Protein AF-A0A7Y5KYP9-F1 (afdb_monomer_lite)

Secondary structure (DSSP, 8-state):
-------S----PPP----SHHHHHHHHHHHHHHHHHHHHH---HHHHHHHHHHHHHHHHHHHHHTSTT---HHHHHH--HHHHHHHHHTT---HHHHHHHHHHHHHHHHHHT----

pLDDT: mean 82.54, std 14.59, range [44.78, 96.62]

Foldseek 3Di:
DDDPPPPPPPPPPQQDAQPDLVSLLVLLVVLLVLLVVVLVVDVPPVSVVLSVVLNVLSVLQNVQCPDPQHHDLVSLVVRDNLVSLVVPLVVPPDPSSVVSNSSSVNNNVCSNPPDGD

Sequence (117 aa):
MSDDQIDPRVFEEPPPVLPNRRAFFQRLSETIDTVERFKKMDPAPAAAEFWDQFLVQLTTMKKWASAEEGPSEHQKELVNVGWLALREFEEDPSPRMQKLKDDIVAVDEYFRVWPEG

Structure (mmCIF, N/CA/C/O backbone):
data_AF-A0A7Y5KYP9-F1
#
_entry.id   AF-A0A7Y5KYP9-F1
#
loop_
_atom_site.group_PDB
_atom_site.id
_atom_site.type_symbol
_atom_site.label_atom_id
_atom_site.label_alt_id
_atom_site.label_comp_id
_atom_site.label_asym_id
_atom_site.label_entity_id
_atom_site.label_seq_id
_atom_site.pdbx_PDB_ins_code
_atom_site.Cartn_x
_atom_site.Cartn_y
_atom_site.Cartn_z
_atom_site.occupancy
_atom_site.B_iso_or_equiv
_atom_site.auth_seq_id
_atom_site.auth_comp_id
_atom_site.auth_asym_id
_atom_site.auth_atom_id
_atom_site.pdbx_PDB_model_num
ATOM 1 N N . MET A 1 1 ? -11.878 -34.235 -33.025 1.00 46.50 1 MET A N 1
ATOM 2 C CA . MET A 1 1 ? -11.516 -32.833 -32.758 1.00 46.50 1 MET A CA 1
ATOM 3 C C . MET A 1 1 ? -12.037 -32.576 -31.366 1.00 46.50 1 MET A C 1
ATOM 5 O O . MET A 1 1 ? -13.246 -32.619 -31.200 1.00 46.50 1 MET A O 1
ATOM 9 N N . SER A 1 2 ? -11.151 -32.570 -30.373 1.00 49.81 2 SER A N 1
ATOM 10 C CA . SER A 1 2 ? -11.553 -32.440 -28.972 1.00 49.81 2 SER A CA 1
ATOM 11 C C . SER A 1 2 ? -11.758 -30.968 -28.647 1.00 49.81 2 SER A C 1
ATOM 13 O O . SER A 1 2 ? -10.930 -30.141 -29.020 1.00 49.81 2 SER A O 1
ATOM 15 N N . ASP A 1 3 ? -12.886 -30.696 -28.003 1.00 50.19 3 ASP A N 1
ATOM 16 C CA . ASP A 1 3 ? -13.283 -29.425 -27.418 1.00 50.19 3 ASP A CA 1
ATOM 17 C C . ASP A 1 3 ? -12.259 -28.947 -26.377 1.00 50.19 3 ASP A C 1
ATOM 19 O O . ASP A 1 3 ? -12.189 -29.503 -25.282 1.00 50.19 3 ASP A O 1
ATOM 23 N N . ASP A 1 4 ? -11.518 -27.881 -26.681 1.00 50.12 4 ASP A N 1
ATOM 24 C CA . ASP A 1 4 ? -10.912 -27.038 -25.645 1.00 50.12 4 ASP A CA 1
ATOM 25 C C . ASP A 1 4 ? -11.965 -26.015 -25.205 1.00 50.12 4 ASP A C 1
ATOM 27 O O . ASP A 1 4 ? -11.996 -24.859 -25.635 1.00 50.12 4 ASP A O 1
ATOM 31 N N . GLN A 1 5 ? -12.890 -26.475 -24.360 1.00 53.34 5 GLN A N 1
ATOM 32 C CA . GLN A 1 5 ? -13.704 -25.590 -23.538 1.00 53.34 5 GLN A CA 1
ATOM 33 C C . GLN A 1 5 ? -12.769 -24.911 -22.535 1.00 53.34 5 GLN A C 1
ATOM 35 O O . GLN A 1 5 ? -12.430 -25.482 -21.501 1.00 53.34 5 GLN A O 1
ATOM 40 N N . ILE A 1 6 ? -12.338 -23.690 -22.850 1.00 55.81 6 ILE A N 1
ATOM 41 C CA . ILE A 1 6 ? -11.770 -22.787 -21.850 1.00 55.81 6 ILE A CA 1
ATOM 42 C C . ILE A 1 6 ? -12.879 -22.555 -20.821 1.00 55.81 6 ILE A C 1
ATOM 44 O O . ILE A 1 6 ? -13.892 -21.929 -21.134 1.00 55.81 6 ILE A O 1
ATOM 48 N N . ASP A 1 7 ? -12.723 -23.125 -19.626 1.00 49.16 7 ASP A N 1
ATOM 49 C CA . ASP A 1 7 ? -13.637 -22.907 -18.507 1.00 49.16 7 ASP A CA 1
ATOM 50 C C . ASP A 1 7 ? -13.653 -21.398 -18.186 1.00 49.16 7 ASP A C 1
ATOM 52 O O . ASP A 1 7 ? -12.615 -20.850 -17.809 1.00 49.16 7 ASP A O 1
ATOM 56 N N . PRO A 1 8 ? -14.792 -20.691 -18.335 1.00 47.81 8 PRO A N 1
ATOM 57 C CA . PRO A 1 8 ? -14.890 -19.265 -18.027 1.00 47.81 8 PRO A CA 1
ATOM 58 C C . PRO A 1 8 ? -14.809 -18.977 -16.520 1.00 47.81 8 PRO A C 1
ATOM 60 O O . PRO A 1 8 ? -14.910 -17.825 -16.108 1.00 47.81 8 PRO A O 1
ATOM 63 N N . ARG A 1 9 ? -14.619 -20.003 -15.685 1.00 44.78 9 ARG A N 1
ATOM 64 C CA . ARG A 1 9 ? -14.295 -19.873 -14.268 1.00 44.78 9 ARG A CA 1
ATOM 65 C C . ARG A 1 9 ? -12.784 -19.946 -14.072 1.00 44.78 9 ARG A C 1
ATOM 67 O O . ARG A 1 9 ? -12.277 -20.802 -13.348 1.00 44.78 9 ARG A O 1
ATOM 74 N N . VAL A 1 10 ? -12.054 -18.994 -14.648 1.00 47.59 10 VAL A N 1
ATOM 75 C CA . VAL A 1 10 ? -10.889 -18.492 -13.916 1.00 47.59 10 VAL A CA 1
ATOM 76 C C . VAL A 1 10 ? -11.509 -17.831 -12.695 1.00 47.59 10 VAL A C 1
ATOM 78 O O . VAL A 1 10 ? -12.009 -16.715 -12.773 1.00 47.59 10 VAL A O 1
ATOM 81 N N . PHE A 1 11 ? -11.664 -18.609 -11.624 1.00 46.81 11 PHE A N 1
ATOM 82 C CA . PHE A 1 11 ? -12.101 -18.101 -10.341 1.00 46.81 11 PHE A CA 1
ATOM 83 C C . PHE A 1 11 ? -11.089 -17.021 -9.976 1.00 46.81 11 PHE A C 1
ATOM 85 O O . PHE A 1 11 ? -9.969 -17.330 -9.576 1.00 46.81 11 PHE A O 1
ATOM 92 N N . GLU A 1 12 ? -11.465 -15.763 -10.188 1.00 49.53 12 GLU A N 1
ATOM 93 C CA . GLU A 1 12 ? -10.893 -14.652 -9.453 1.00 49.53 12 GLU A CA 1
ATOM 94 C C . GLU A 1 12 ? -11.185 -14.994 -7.994 1.00 49.53 12 GLU A C 1
ATOM 96 O O . GLU A 1 12 ? -12.310 -14.831 -7.512 1.00 49.53 12 GLU A O 1
ATOM 101 N N . GLU A 1 13 ? -10.224 -15.641 -7.327 1.00 52.69 13 GLU A N 1
ATOM 102 C CA . GLU A 1 13 ? -10.296 -15.793 -5.885 1.00 52.69 13 GLU A CA 1
ATOM 103 C C . GLU A 1 13 ? -10.544 -14.385 -5.339 1.00 52.69 13 GLU A C 1
ATOM 105 O O . GLU A 1 13 ? -9.838 -13.452 -5.739 1.00 52.69 13 GLU A O 1
ATOM 110 N N . PRO A 1 14 ? -11.581 -14.190 -4.504 1.00 54.72 14 PRO A N 1
ATOM 111 C CA . PRO A 1 14 ? -11.820 -12.880 -3.938 1.00 54.72 14 PRO A CA 1
ATOM 112 C C . PRO A 1 14 ? -10.530 -12.432 -3.245 1.00 54.72 14 PRO A C 1
ATOM 114 O O . PRO A 1 14 ? -9.842 -13.274 -2.647 1.00 54.72 14 PRO A O 1
ATOM 117 N N . PRO A 1 15 ? -10.180 -11.139 -3.339 1.00 59.78 15 PRO A N 1
ATOM 118 C CA . PRO A 1 15 ? -8.952 -10.629 -2.758 1.00 59.78 15 PRO A CA 1
ATOM 119 C C . PRO A 1 15 ? -8.839 -11.083 -1.296 1.00 59.78 15 PRO A C 1
ATOM 121 O O . PRO A 1 15 ? -9.850 -11.192 -0.588 1.00 59.78 15 PRO A O 1
ATOM 124 N N . PRO A 1 16 ? -7.625 -11.414 -0.830 1.00 68.44 16 PRO A N 1
ATOM 125 C CA . PRO A 1 16 ? -7.447 -11.990 0.490 1.00 68.44 16 PRO A CA 1
ATOM 126 C C . PRO A 1 16 ? -7.967 -11.029 1.563 1.00 68.44 16 PRO A C 1
ATOM 128 O O . PRO A 1 16 ? -7.393 -9.969 1.801 1.00 68.44 16 PRO A O 1
ATOM 131 N N . VAL A 1 17 ? -9.041 -11.425 2.248 1.00 80.69 17 VAL A N 1
ATOM 132 C CA . VAL A 1 17 ? -9.640 -10.624 3.320 1.00 80.69 17 VAL A CA 1
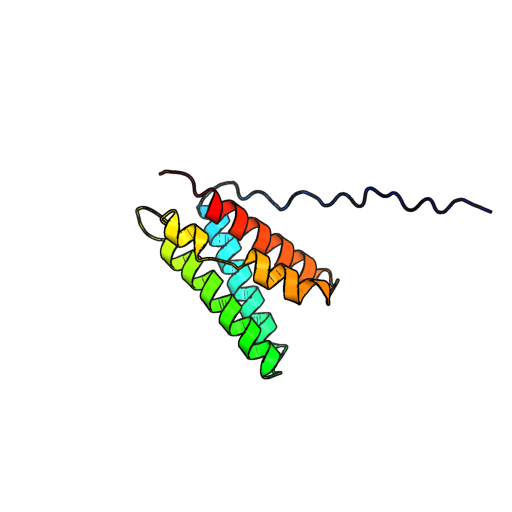ATOM 133 C C . VAL A 1 17 ? -8.679 -10.569 4.504 1.00 80.69 17 VAL A C 1
ATOM 135 O O . VAL A 1 17 ? -8.315 -11.596 5.087 1.00 80.69 17 VAL A O 1
ATOM 138 N N . LEU A 1 18 ? -8.270 -9.361 4.888 1.00 90.75 18 LEU A N 1
ATOM 139 C CA . LEU A 1 18 ? -7.387 -9.163 6.033 1.00 90.75 18 LEU A CA 1
ATOM 140 C C . LEU A 1 18 ? -8.203 -9.276 7.336 1.00 90.75 18 LEU A C 1
ATOM 142 O O . LEU A 1 18 ? -9.168 -8.540 7.521 1.00 90.75 18 LEU A O 1
ATOM 146 N N . PRO A 1 19 ? -7.847 -10.180 8.268 1.00 89.50 19 PRO A N 1
ATOM 147 C CA . PRO A 1 19 ? -8.723 -10.523 9.393 1.00 89.50 19 PRO A CA 1
ATOM 148 C C . PRO A 1 19 ? -8.723 -9.510 10.544 1.00 89.50 19 PRO A C 1
ATOM 150 O O . PRO A 1 19 ? -9.565 -9.598 11.432 1.00 89.50 19 PRO A O 1
ATOM 153 N N . ASN A 1 20 ? -7.729 -8.621 10.619 1.00 92.75 20 ASN A N 1
ATOM 154 C CA . ASN A 1 20 ? -7.568 -7.668 11.719 1.00 92.75 20 ASN A CA 1
ATOM 155 C C . ASN A 1 20 ? -6.512 -6.597 11.399 1.00 92.75 20 ASN A C 1
ATOM 157 O O . ASN A 1 20 ? -5.739 -6.717 10.445 1.00 92.75 20 ASN A O 1
ATOM 161 N N . ARG A 1 21 ? -6.420 -5.580 12.273 1.00 93.06 21 ARG A N 1
ATOM 162 C CA . ARG A 1 21 ? -5.493 -4.444 12.123 1.00 93.06 21 ARG A CA 1
ATOM 163 C C . ARG A 1 21 ? -4.029 -4.894 12.045 1.00 93.06 21 ARG A C 1
ATOM 165 O O . ARG A 1 21 ? -3.246 -4.308 11.307 1.00 93.06 21 ARG A O 1
ATOM 172 N N . ARG A 1 22 ? -3.644 -5.962 12.757 1.00 94.19 22 ARG A N 1
ATOM 173 C CA . ARG A 1 22 ? -2.276 -6.506 12.699 1.00 94.19 22 ARG A CA 1
ATOM 174 C C . ARG A 1 22 ? -1.956 -7.065 11.312 1.00 94.19 22 ARG A C 1
ATOM 176 O O . ARG A 1 22 ? -0.896 -6.753 10.776 1.00 94.19 22 ARG A O 1
ATOM 183 N N . ALA A 1 23 ? -2.854 -7.867 10.741 1.00 94.62 23 ALA A N 1
ATOM 184 C CA . ALA A 1 23 ? -2.697 -8.397 9.390 1.00 94.62 23 ALA A CA 1
ATOM 185 C C . ALA A 1 23 ? -2.650 -7.272 8.345 1.00 94.62 23 ALA A C 1
ATOM 187 O O . ALA A 1 23 ? -1.813 -7.318 7.447 1.00 94.62 23 ALA A O 1
ATOM 188 N N . PHE A 1 24 ? -3.463 -6.226 8.525 1.00 94.94 24 PHE A N 1
ATOM 189 C CA . PHE A 1 24 ? -3.395 -5.006 7.722 1.00 94.94 24 PHE A CA 1
ATOM 190 C C . PHE A 1 24 ? -2.009 -4.354 7.751 1.00 94.94 24 PHE A C 1
ATOM 192 O O . PHE A 1 24 ? -1.404 -4.165 6.700 1.00 94.94 24 PHE A O 1
ATOM 199 N N . PHE A 1 25 ? -1.456 -4.060 8.931 1.00 95.94 25 PHE A N 1
ATOM 200 C CA . PHE A 1 25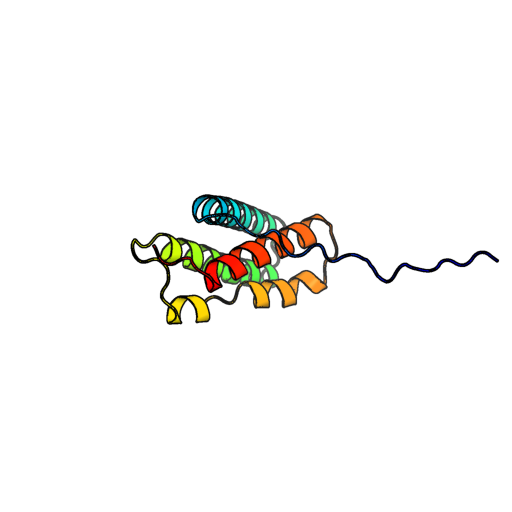 ? -0.146 -3.403 9.018 1.00 95.94 25 PHE A CA 1
ATOM 201 C C . PHE A 1 25 ? 0.999 -4.260 8.483 1.00 95.94 25 PHE A C 1
ATOM 203 O O . PHE A 1 25 ? 1.954 -3.718 7.912 1.00 95.94 25 PHE A O 1
ATOM 210 N N . GLN A 1 26 ? 0.912 -5.580 8.671 1.00 96.19 26 GLN A N 1
ATOM 211 C CA . GLN A 1 26 ? 1.870 -6.515 8.100 1.00 96.19 26 GLN A CA 1
ATOM 212 C C . GLN A 1 26 ? 1.817 -6.457 6.572 1.00 96.19 26 GLN A C 1
ATOM 214 O O . GLN A 1 26 ? 2.840 -6.170 5.952 1.00 96.19 26 GLN A O 1
ATOM 219 N N . ARG A 1 27 ? 0.631 -6.640 5.976 1.00 95.75 27 ARG A N 1
ATOM 220 C CA . ARG A 1 27 ? 0.462 -6.609 4.520 1.00 95.75 27 ARG A CA 1
ATOM 221 C C . ARG A 1 27 ? 0.861 -5.254 3.943 1.00 95.75 27 ARG A C 1
ATOM 223 O O . ARG A 1 27 ? 1.645 -5.222 3.009 1.00 95.75 27 ARG A O 1
ATOM 230 N N . LEU A 1 28 ? 0.442 -4.145 4.554 1.00 95.81 28 LEU A N 1
ATOM 231 C CA . LEU A 1 28 ? 0.809 -2.797 4.110 1.00 95.81 28 LEU A CA 1
ATOM 232 C C . LEU A 1 28 ? 2.326 -2.579 4.087 1.00 95.81 28 LEU A C 1
ATOM 234 O O . LEU A 1 28 ? 2.851 -1.976 3.154 1.00 95.81 28 LEU A O 1
ATOM 238 N N . SER A 1 29 ? 3.043 -3.074 5.099 1.00 96.62 29 SER A N 1
ATOM 239 C CA . SER A 1 29 ? 4.504 -2.953 5.138 1.00 96.62 29 SER A CA 1
ATOM 240 C C . SER A 1 29 ? 5.169 -3.832 4.070 1.00 96.62 29 SER A C 1
ATOM 242 O O . SER A 1 29 ? 6.039 -3.349 3.353 1.00 96.62 29 SER A O 1
ATOM 244 N N . GLU A 1 30 ? 4.705 -5.073 3.886 1.00 95.81 30 GLU A N 1
ATOM 245 C CA . GLU A 1 30 ? 5.178 -5.968 2.815 1.00 95.81 30 GLU A CA 1
ATOM 246 C C . GLU A 1 30 ? 4.929 -5.381 1.411 1.00 95.81 30 GLU A C 1
ATOM 248 O O . GLU A 1 30 ? 5.776 -5.508 0.517 1.00 95.81 30 GLU A O 1
ATOM 253 N N . THR A 1 31 ? 3.788 -4.714 1.214 1.00 94.00 31 THR A N 1
ATOM 254 C CA . THR A 1 31 ? 3.436 -4.017 -0.029 1.00 94.00 31 THR A CA 1
ATOM 255 C C . THR A 1 31 ? 4.379 -2.843 -0.279 1.00 94.00 31 THR A C 1
ATOM 257 O O . THR A 1 31 ? 4.941 -2.755 -1.369 1.00 94.00 31 THR A O 1
ATOM 260 N N . ILE A 1 32 ? 4.623 -1.988 0.723 1.00 95.50 32 ILE A N 1
ATOM 261 C CA . ILE A 1 32 ? 5.573 -0.865 0.621 1.00 95.50 32 ILE A CA 1
ATOM 262 C C . ILE A 1 32 ? 6.967 -1.372 0.226 1.00 95.50 32 ILE A C 1
ATOM 264 O O . ILE A 1 32 ? 7.517 -0.920 -0.777 1.00 95.50 32 ILE A O 1
ATOM 268 N N . ASP A 1 33 ? 7.498 -2.377 0.928 1.00 95.44 33 ASP A N 1
ATOM 269 C CA . ASP A 1 33 ? 8.819 -2.953 0.635 1.00 95.44 33 ASP A CA 1
ATOM 270 C C . ASP A 1 33 ? 8.895 -3.547 -0.783 1.00 95.44 33 ASP A C 1
ATOM 272 O O . ASP A 1 33 ? 9.939 -3.564 -1.444 1.00 95.44 33 ASP A O 1
ATOM 276 N N . THR A 1 34 ? 7.785 -4.093 -1.273 1.00 92.62 34 THR A N 1
ATOM 277 C CA . THR A 1 34 ? 7.698 -4.653 -2.624 1.00 92.62 34 THR A CA 1
ATOM 278 C C . THR A 1 34 ? 7.704 -3.557 -3.683 1.00 92.62 34 THR A C 1
ATOM 280 O O . THR A 1 34 ? 8.448 -3.675 -4.659 1.00 92.62 34 THR A O 1
ATOM 283 N N . VAL A 1 35 ? 6.957 -2.477 -3.465 1.00 91.81 35 VAL A N 1
ATOM 284 C CA . VAL A 1 35 ? 6.930 -1.298 -4.338 1.00 91.81 35 VAL A CA 1
ATOM 285 C C . VAL A 1 35 ? 8.299 -0.617 -4.382 1.00 91.81 35 VAL A C 1
ATOM 287 O O . VAL A 1 35 ? 8.805 -0.330 -5.464 1.00 91.81 35 VAL A O 1
ATOM 290 N N . GLU A 1 36 ? 8.969 -0.442 -3.240 1.00 93.81 36 GLU A N 1
ATOM 291 C CA . GLU A 1 36 ? 10.330 0.108 -3.206 1.00 93.81 36 GLU A CA 1
ATOM 292 C C . GLU A 1 36 ? 11.323 -0.740 -4.012 1.00 93.81 36 GLU A C 1
ATOM 294 O O . GLU A 1 36 ? 12.230 -0.211 -4.662 1.00 93.81 36 GLU A O 1
ATOM 299 N N . ARG A 1 37 ? 11.169 -2.070 -3.984 1.00 92.62 37 ARG A N 1
ATOM 300 C CA . ARG A 1 37 ? 11.977 -2.974 -4.811 1.00 92.62 37 ARG A CA 1
ATOM 301 C C . ARG A 1 37 ? 11.661 -2.816 -6.294 1.00 92.62 37 ARG A C 1
ATOM 303 O O . ARG A 1 37 ? 12.595 -2.826 -7.086 1.00 92.62 37 ARG A O 1
ATOM 310 N N . PHE A 1 38 ? 10.394 -2.659 -6.674 1.00 88.31 38 PHE A N 1
ATOM 311 C CA . PHE A 1 38 ? 10.012 -2.383 -8.063 1.00 88.31 38 PHE A CA 1
ATOM 312 C C . PHE A 1 38 ? 10.588 -1.068 -8.574 1.00 88.31 38 PHE A C 1
ATOM 314 O O . PHE A 1 38 ? 11.265 -1.077 -9.599 1.00 88.31 38 PHE A O 1
ATOM 321 N N . LYS A 1 39 ? 10.472 0.006 -7.791 1.00 89.88 39 LYS A N 1
ATOM 322 C CA . LYS A 1 39 ? 11.090 1.298 -8.104 1.00 89.88 39 LYS A CA 1
ATOM 323 C C . LYS A 1 39 ? 12.591 1.190 -8.392 1.00 89.88 39 LYS A C 1
ATOM 325 O O . LYS A 1 39 ? 13.110 1.862 -9.272 1.00 89.88 39 LYS A O 1
ATOM 330 N N . LYS A 1 40 ? 13.318 0.351 -7.646 1.00 90.44 40 LYS A N 1
ATOM 331 C CA . LYS A 1 40 ? 14.767 0.152 -7.846 1.00 90.44 40 LYS A CA 1
ATOM 332 C C . LYS A 1 40 ? 15.102 -0.647 -9.108 1.00 90.44 40 LYS A C 1
ATOM 334 O O . LYS A 1 40 ? 16.210 -0.513 -9.618 1.00 90.44 40 LYS A O 1
ATOM 339 N N . MET A 1 41 ? 14.194 -1.507 -9.565 1.00 87.62 41 MET A N 1
ATOM 340 C CA . MET A 1 41 ? 14.391 -2.339 -10.757 1.00 87.62 41 MET A CA 1
ATOM 341 C C . MET A 1 41 ? 14.019 -1.611 -12.049 1.00 87.62 41 MET A C 1
ATOM 343 O O . MET A 1 41 ? 14.567 -1.956 -13.092 1.00 87.62 41 MET A O 1
ATOM 347 N N . ASP A 1 42 ? 13.125 -0.623 -11.977 1.00 82.44 42 ASP A N 1
ATOM 348 C CA . ASP A 1 42 ? 12.731 0.207 -13.112 1.00 82.44 42 ASP A CA 1
ATOM 349 C C . ASP A 1 42 ? 13.199 1.663 -12.920 1.00 82.44 42 ASP A C 1
ATOM 351 O O . ASP A 1 42 ? 12.497 2.476 -12.314 1.00 82.44 42 ASP A O 1
ATOM 355 N N . PRO A 1 43 ? 14.410 2.010 -13.397 1.00 77.88 43 PRO A N 1
ATOM 356 C CA . PRO A 1 43 ? 14.978 3.341 -13.223 1.00 77.88 43 PRO A CA 1
ATOM 357 C C . PRO A 1 43 ? 14.440 4.365 -14.235 1.00 77.88 43 PRO A C 1
ATOM 359 O O . PRO A 1 43 ? 14.950 5.489 -14.275 1.00 77.88 43 PRO A O 1
ATOM 362 N N . ALA A 1 44 ? 13.469 4.007 -15.088 1.00 84.38 44 ALA A N 1
ATOM 363 C CA . ALA A 1 44 ? 12.906 4.949 -16.045 1.00 84.38 44 ALA A CA 1
ATOM 364 C C . ALA A 1 44 ? 12.254 6.132 -15.297 1.00 84.38 44 ALA A C 1
ATOM 366 O O . ALA A 1 44 ? 11.464 5.906 -14.381 1.00 84.38 44 ALA A O 1
ATOM 367 N N . PRO A 1 45 ? 12.524 7.399 -15.673 1.00 80.75 45 PRO A N 1
ATOM 368 C CA . PRO A 1 45 ? 11.996 8.555 -14.942 1.00 80.75 45 PRO A CA 1
ATOM 369 C C . PRO A 1 45 ? 10.467 8.571 -14.797 1.00 80.75 45 PRO A C 1
ATOM 371 O O . PRO A 1 45 ? 9.962 8.908 -13.731 1.00 80.75 45 PRO A O 1
ATOM 374 N N . ALA A 1 46 ? 9.736 8.163 -15.841 1.00 76.69 46 ALA A N 1
ATOM 375 C CA . ALA A 1 46 ? 8.274 8.082 -15.808 1.00 76.69 46 ALA A CA 1
ATOM 376 C C . ALA A 1 46 ? 7.769 6.999 -14.836 1.00 76.69 46 ALA A C 1
ATOM 378 O O . ALA A 1 46 ? 6.840 7.242 -14.069 1.00 76.69 46 ALA A O 1
ATOM 379 N N . ALA A 1 47 ? 8.423 5.834 -14.808 1.00 81.38 47 ALA A N 1
ATOM 380 C CA . ALA A 1 47 ? 8.110 4.778 -13.850 1.00 81.38 47 ALA A CA 1
ATOM 381 C C . ALA A 1 47 ? 8.451 5.208 -12.415 1.00 81.38 47 ALA A C 1
ATOM 383 O O . ALA A 1 47 ? 7.679 4.967 -11.491 1.00 81.38 47 ALA A O 1
ATOM 384 N N . ALA A 1 48 ? 9.579 5.897 -12.217 1.00 83.69 48 ALA A N 1
ATOM 385 C CA . ALA A 1 48 ? 9.993 6.396 -10.909 1.00 83.69 48 ALA A CA 1
ATOM 386 C C . ALA A 1 48 ? 8.960 7.352 -10.293 1.00 83.69 48 ALA A C 1
ATOM 388 O O . ALA A 1 48 ? 8.681 7.238 -9.099 1.00 83.69 48 ALA A O 1
ATOM 389 N N . GLU A 1 49 ? 8.369 8.244 -11.096 1.00 86.81 49 GLU A N 1
ATOM 390 C CA . GLU A 1 49 ? 7.305 9.145 -10.646 1.00 86.81 49 GLU A CA 1
ATOM 391 C C . GLU A 1 49 ? 6.050 8.376 -10.219 1.00 86.81 49 GLU A C 1
ATOM 393 O O . GLU A 1 49 ? 5.514 8.636 -9.139 1.00 86.81 49 GLU A O 1
ATOM 398 N N . PHE A 1 50 ? 5.616 7.393 -11.015 1.00 86.88 50 PHE A N 1
ATOM 399 C CA . PHE A 1 50 ? 4.499 6.523 -10.646 1.00 86.88 50 PHE A CA 1
ATOM 400 C C . PHE A 1 50 ? 4.756 5.822 -9.307 1.00 86.88 50 PHE A C 1
ATOM 402 O O . PHE A 1 50 ? 3.947 5.929 -8.382 1.00 86.88 50 PHE A O 1
ATOM 409 N N . TRP A 1 51 ? 5.906 5.156 -9.168 1.00 88.69 51 TRP A N 1
ATOM 410 C CA . TRP A 1 51 ? 6.252 4.438 -7.945 1.00 88.69 51 TRP A CA 1
ATOM 411 C C . TRP A 1 51 ? 6.336 5.368 -6.729 1.00 88.69 51 TRP A C 1
ATOM 413 O O . TRP A 1 51 ? 5.940 4.973 -5.633 1.00 88.69 51 TRP A O 1
ATOM 423 N N . ASP A 1 52 ? 6.803 6.605 -6.905 1.00 90.62 52 ASP A N 1
ATOM 424 C CA . ASP A 1 52 ? 6.833 7.607 -5.838 1.00 90.62 52 ASP A CA 1
ATOM 425 C C . ASP A 1 52 ? 5.438 8.041 -5.396 1.00 90.62 52 ASP A C 1
ATOM 427 O O . ASP A 1 52 ? 5.146 8.046 -4.197 1.00 90.62 52 ASP A O 1
ATOM 431 N N . GLN A 1 53 ? 4.547 8.346 -6.341 1.00 89.00 53 GLN A N 1
ATOM 432 C CA . GLN A 1 53 ? 3.153 8.661 -6.020 1.00 89.00 53 GLN A CA 1
ATOM 433 C C . GLN A 1 53 ? 2.476 7.484 -5.305 1.00 89.00 53 GLN A C 1
ATOM 435 O O . GLN A 1 53 ? 1.758 7.675 -4.320 1.00 89.00 53 GLN A O 1
ATOM 440 N N . PHE A 1 54 ? 2.765 6.261 -5.748 1.00 90.44 54 PHE A N 1
ATOM 441 C CA . PHE A 1 54 ? 2.234 5.046 -5.148 1.00 90.44 54 PHE A CA 1
ATOM 442 C C . PHE A 1 54 ? 2.717 4.852 -3.700 1.00 90.44 54 PHE A C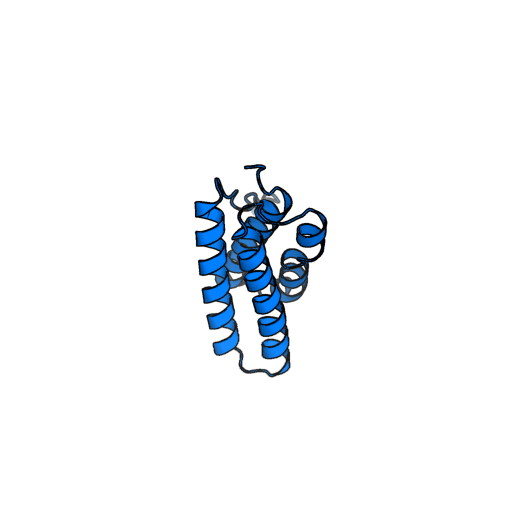 1
ATOM 444 O O . PHE A 1 54 ? 1.917 4.605 -2.793 1.00 90.44 54 PHE A O 1
ATOM 451 N N . LEU A 1 55 ? 4.014 5.052 -3.444 1.00 92.88 55 LEU A N 1
ATOM 452 C CA . LEU A 1 55 ? 4.594 4.997 -2.098 1.00 92.88 55 LEU A CA 1
ATOM 453 C C . LEU A 1 55 ? 4.021 6.073 -1.171 1.00 92.88 55 LEU A C 1
ATOM 455 O O . LEU A 1 55 ? 3.754 5.789 -0.000 1.00 92.88 55 LEU A O 1
ATOM 459 N N . VAL A 1 56 ? 3.785 7.292 -1.666 1.00 93.75 56 VAL A N 1
ATOM 460 C CA . VAL A 1 56 ? 3.148 8.364 -0.880 1.00 93.75 56 VAL A CA 1
ATOM 461 C C . VAL A 1 56 ? 1.765 7.935 -0.395 1.00 93.75 56 VAL A C 1
ATOM 463 O O . VAL A 1 56 ? 1.431 8.145 0.772 1.00 93.75 56 VAL A O 1
ATOM 466 N N . GLN A 1 57 ? 0.974 7.290 -1.248 1.00 93.25 57 GLN A N 1
ATOM 467 C CA . GLN A 1 57 ? -0.368 6.837 -0.887 1.00 93.25 57 GLN A CA 1
ATOM 468 C C . GLN A 1 57 ? -0.329 5.724 0.175 1.00 93.25 57 GLN A C 1
ATOM 470 O O . GLN A 1 57 ? -1.005 5.826 1.199 1.00 93.25 57 GLN A O 1
ATOM 475 N N . LEU A 1 58 ? 0.526 4.709 0.001 1.00 95.00 58 LEU A N 1
ATOM 476 C CA . LEU A 1 58 ? 0.678 3.612 0.970 1.00 95.00 58 LEU A CA 1
ATOM 477 C C . LEU A 1 58 ? 1.221 4.092 2.327 1.00 95.00 58 LEU A C 1
ATOM 479 O O . LEU A 1 58 ? 0.757 3.670 3.388 1.00 95.00 58 LEU A O 1
ATOM 483 N N . THR A 1 59 ? 2.197 4.999 2.320 1.00 95.44 59 THR A N 1
ATOM 484 C CA . THR A 1 59 ? 2.763 5.564 3.557 1.00 95.44 59 THR A CA 1
ATOM 485 C C . THR A 1 59 ? 1.777 6.495 4.264 1.00 95.44 59 THR A C 1
ATOM 487 O O . THR A 1 59 ? 1.701 6.484 5.495 1.00 95.44 59 THR A O 1
ATOM 490 N N . THR A 1 60 ? 0.962 7.238 3.512 1.00 95.00 60 THR A N 1
ATOM 491 C CA . THR A 1 60 ? -0.149 8.037 4.050 1.00 95.00 60 THR A CA 1
ATOM 492 C C . THR A 1 60 ? -1.202 7.145 4.703 1.00 95.00 60 THR A C 1
ATOM 494 O O . THR A 1 60 ? -1.577 7.390 5.851 1.00 95.00 60 THR A O 1
ATOM 497 N N . MET A 1 61 ? -1.590 6.054 4.036 1.00 94.81 61 MET A N 1
ATOM 498 C CA . MET A 1 61 ? -2.483 5.038 4.592 1.00 94.81 61 MET A CA 1
ATOM 499 C C . MET A 1 61 ? -1.939 4.495 5.923 1.00 94.81 61 MET A C 1
ATOM 501 O O . MET A 1 61 ? -2.651 4.475 6.926 1.00 94.81 61 MET A O 1
ATOM 505 N N . LYS A 1 62 ? -0.646 4.140 5.971 1.00 95.81 62 LYS A N 1
ATOM 506 C CA . LYS A 1 62 ? 0.017 3.643 7.188 1.00 95.81 62 LYS A CA 1
ATOM 507 C C . LYS A 1 62 ? -0.028 4.664 8.319 1.00 95.81 62 LYS A C 1
ATOM 509 O O . LYS A 1 62 ? -0.307 4.298 9.461 1.00 95.81 62 LYS A O 1
ATOM 514 N N . LYS A 1 63 ? 0.247 5.933 8.010 1.00 95.69 63 LYS A N 1
ATOM 515 C CA . LYS A 1 63 ? 0.235 7.038 8.973 1.00 95.69 63 LYS A CA 1
ATOM 516 C C . LYS A 1 63 ? -1.147 7.220 9.599 1.00 95.69 63 LYS A C 1
ATOM 518 O O . LYS A 1 63 ? -1.237 7.281 10.819 1.00 95.69 63 LYS A O 1
ATOM 523 N N . TRP A 1 64 ? -2.199 7.298 8.787 1.00 95.12 64 TRP A N 1
ATOM 524 C CA . TRP A 1 64 ? -3.564 7.501 9.283 1.00 95.12 64 TRP A CA 1
ATOM 525 C C . TRP A 1 64 ? -4.103 6.278 10.021 1.00 95.12 64 TRP A C 1
ATOM 527 O O . TRP A 1 64 ? -4.663 6.419 11.101 1.00 95.12 64 TRP A O 1
ATOM 537 N N . ALA A 1 65 ? -3.833 5.073 9.518 1.00 94.12 65 ALA A N 1
ATOM 538 C CA . ALA A 1 65 ? -4.194 3.832 10.197 1.00 94.12 65 ALA A CA 1
ATOM 539 C C . ALA A 1 65 ? -3.539 3.683 11.581 1.00 94.12 65 ALA A C 1
ATOM 541 O O . ALA A 1 65 ? -4.108 3.052 12.468 1.00 94.12 65 ALA A O 1
ATOM 542 N N . SER A 1 66 ? -2.338 4.243 11.763 1.00 94.00 66 SER A N 1
ATOM 543 C CA . SER A 1 66 ? -1.579 4.178 13.020 1.00 94.00 66 SER A CA 1
ATOM 544 C C . SER A 1 66 ? -2.032 5.202 14.068 1.00 94.00 66 SER A C 1
ATOM 546 O O . SER A 1 66 ? -1.518 5.175 15.185 1.00 94.00 66 SER A O 1
ATOM 548 N N . ALA A 1 67 ? -2.942 6.119 13.726 1.00 91.94 67 ALA A N 1
ATOM 549 C CA . ALA A 1 67 ? -3.549 7.018 14.702 1.00 91.94 67 ALA A CA 1
ATOM 550 C C . ALA A 1 67 ? -4.442 6.226 15.673 1.00 91.94 67 ALA A C 1
ATOM 552 O O . ALA A 1 67 ? -5.015 5.206 15.298 1.00 91.94 67 ALA A O 1
ATOM 553 N N . GLU A 1 68 ? -4.582 6.708 16.909 1.00 87.50 68 GLU A N 1
ATOM 554 C CA . GLU A 1 68 ? -5.399 6.060 17.948 1.00 87.50 68 GLU A CA 1
ATOM 555 C C . GLU A 1 68 ? -6.852 5.847 17.494 1.00 87.50 68 GLU A C 1
ATOM 557 O O . GLU A 1 68 ? -7.395 4.750 17.617 1.00 87.50 68 GLU A O 1
ATOM 562 N N . GLU A 1 69 ? -7.434 6.874 16.876 1.00 87.75 69 GLU A N 1
ATOM 563 C CA . GLU A 1 69 ? -8.791 6.854 16.320 1.00 87.75 69 GLU A CA 1
ATOM 564 C C . GLU A 1 69 ? -8.874 6.147 14.953 1.00 87.75 69 GLU A C 1
ATOM 566 O O . GLU A 1 69 ? -9.960 5.823 14.477 1.00 87.75 69 GLU A O 1
ATOM 571 N N . GLY A 1 70 ? -7.731 5.858 14.321 1.00 92.19 70 GLY A N 1
ATOM 572 C CA . GLY A 1 70 ? -7.660 5.383 12.941 1.00 92.19 70 GLY A CA 1
ATOM 573 C C . GLY A 1 70 ? -7.944 6.478 11.897 1.00 92.19 70 GLY A C 1
ATOM 574 O O . GLY A 1 70 ? -7.922 7.670 12.215 1.00 92.19 70 GLY A O 1
ATOM 575 N N . PRO A 1 71 ? -8.164 6.096 10.625 1.00 94.19 71 PRO A N 1
ATOM 576 C CA . PRO A 1 71 ? -8.458 7.032 9.551 1.00 94.19 71 PRO A CA 1
ATOM 577 C C . PRO A 1 71 ? -9.907 7.531 9.625 1.00 94.19 71 PRO A C 1
ATOM 579 O O . PRO A 1 71 ? -10.838 6.739 9.783 1.00 94.19 71 PRO A O 1
ATOM 582 N N . SER A 1 72 ? -10.114 8.834 9.432 1.00 93.56 72 SER A N 1
ATOM 583 C CA . SER A 1 72 ? -11.460 9.398 9.266 1.00 93.56 72 SER A CA 1
ATOM 584 C C . SER A 1 72 ? -12.081 9.012 7.919 1.00 93.56 72 SER A C 1
ATOM 586 O O . SER A 1 72 ? -11.362 8.696 6.973 1.00 93.56 72 SER A O 1
ATOM 588 N N . GLU A 1 73 ? -13.408 9.112 7.783 1.00 92.06 73 GLU A N 1
ATOM 589 C CA . GLU A 1 73 ? -14.095 8.869 6.499 1.00 92.06 73 GLU A CA 1
ATOM 590 C C . GLU A 1 73 ? -13.508 9.707 5.356 1.00 92.06 73 GLU A C 1
ATOM 592 O O . GLU A 1 73 ? -13.170 9.181 4.299 1.00 92.06 73 GLU A O 1
ATOM 597 N N . HIS A 1 74 ? -13.244 10.993 5.606 1.00 91.62 74 HIS A N 1
ATOM 598 C CA . HIS A 1 74 ? -12.598 11.855 4.619 1.00 91.62 74 HIS A CA 1
ATOM 599 C C . HIS A 1 74 ? -11.192 11.362 4.233 1.00 91.62 74 HIS A C 1
ATOM 601 O O . HIS A 1 74 ? -10.814 11.396 3.067 1.00 91.62 74 HIS A O 1
ATOM 607 N N . GLN A 1 75 ? -10.402 10.873 5.193 1.00 93.50 75 GLN A N 1
ATOM 608 C CA . GLN A 1 75 ? -9.077 10.311 4.916 1.00 93.50 75 GLN A CA 1
ATOM 609 C C . GLN A 1 75 ? -9.159 9.016 4.099 1.00 93.50 75 GLN A C 1
ATOM 611 O O . GLN A 1 75 ? -8.327 8.805 3.218 1.00 93.50 75 GLN A O 1
ATOM 616 N N . LYS A 1 76 ? -10.169 8.173 4.343 1.00 91.44 76 LYS A N 1
ATOM 617 C CA . LYS A 1 76 ? -10.421 6.957 3.553 1.00 91.44 76 LYS A CA 1
ATOM 618 C C . LYS A 1 76 ? -10.701 7.277 2.084 1.00 91.44 76 LYS A C 1
ATOM 620 O O . LYS A 1 76 ? -10.193 6.589 1.205 1.00 91.44 76 LYS A O 1
ATOM 625 N N . GLU A 1 77 ? -11.444 8.347 1.814 1.00 88.56 77 GLU A N 1
ATOM 626 C CA . GLU A 1 77 ? -11.759 8.805 0.453 1.00 88.56 77 GLU A CA 1
ATOM 627 C C . GLU A 1 77 ? -10.554 9.401 -0.293 1.00 88.56 77 GLU A C 1
ATOM 629 O O . GLU A 1 77 ? -10.503 9.360 -1.522 1.00 88.56 77 GLU A O 1
ATOM 634 N N . LEU A 1 78 ? -9.572 9.952 0.429 1.00 87.81 78 LEU A N 1
ATOM 635 C CA . LEU A 1 78 ? -8.380 10.558 -0.173 1.00 87.81 78 LEU A CA 1
ATOM 636 C C . LEU A 1 78 ? -7.346 9.530 -0.654 1.00 87.81 78 LEU A C 1
ATOM 638 O O . LEU A 1 78 ? -6.488 9.880 -1.470 1.00 87.81 78 LEU A O 1
ATOM 642 N N . VAL A 1 79 ? -7.402 8.288 -0.162 1.00 86.62 79 VAL A N 1
ATOM 643 C CA . VAL A 1 79 ? -6.482 7.224 -0.582 1.00 86.62 79 VAL A CA 1
ATOM 644 C C . VAL A 1 79 ? -7.026 6.507 -1.818 1.00 86.62 79 VAL A C 1
ATOM 646 O O . VAL A 1 79 ? -8.090 5.890 -1.788 1.00 86.62 79 VAL A O 1
ATOM 649 N N . ASN A 1 80 ? -6.259 6.559 -2.909 1.00 79.50 80 ASN A N 1
ATOM 650 C CA . ASN A 1 80 ? -6.640 6.001 -4.215 1.00 79.50 80 ASN A CA 1
ATOM 651 C C . ASN A 1 80 ? -5.639 4.953 -4.731 1.00 79.50 80 ASN A C 1
ATOM 653 O O . ASN A 1 80 ? -5.326 4.905 -5.921 1.00 79.50 80 ASN A O 1
ATOM 657 N N . VAL A 1 81 ? -5.121 4.098 -3.844 1.00 78.06 81 VAL A N 1
ATOM 658 C CA . VAL A 1 81 ? -4.138 3.064 -4.226 1.00 78.06 81 VAL A CA 1
ATOM 659 C C . VAL A 1 81 ? -4.726 2.001 -5.154 1.00 78.06 81 VAL A C 1
ATOM 661 O O . VAL A 1 81 ? -4.041 1.576 -6.078 1.00 78.06 81 VAL A O 1
ATOM 664 N N . GLY A 1 82 ? -5.995 1.618 -4.974 1.00 71.44 82 GLY A N 1
ATOM 665 C CA . GLY A 1 82 ? -6.651 0.629 -5.837 1.00 71.44 82 GLY A CA 1
ATOM 666 C C . GLY A 1 82 ? -6.749 1.087 -7.296 1.00 71.44 82 GLY A C 1
ATOM 667 O O . GLY A 1 82 ? -6.430 0.329 -8.208 1.00 71.44 82 GLY A O 1
ATOM 668 N N . TRP A 1 83 ? -7.103 2.355 -7.528 1.00 73.75 83 TRP A N 1
ATOM 669 C CA . TRP A 1 83 ? -7.196 2.918 -8.880 1.00 73.75 83 TRP A CA 1
ATOM 670 C C . TRP A 1 83 ? -5.828 3.044 -9.562 1.00 73.75 83 TRP A C 1
ATOM 672 O O . TRP A 1 83 ? -5.688 2.692 -10.732 1.00 73.75 83 TRP A O 1
ATOM 682 N N . LEU A 1 84 ? -4.810 3.500 -8.822 1.00 71.31 84 LEU A N 1
ATOM 683 C CA . LEU A 1 84 ? -3.441 3.601 -9.337 1.00 71.31 84 LEU A CA 1
ATOM 684 C C . LEU A 1 84 ? -2.876 2.227 -9.725 1.00 71.31 84 LEU A C 1
ATOM 686 O O . LEU A 1 84 ? -2.210 2.109 -10.748 1.00 71.31 84 LEU A O 1
ATOM 690 N N . ALA A 1 85 ? -3.172 1.193 -8.935 1.00 72.06 85 ALA A N 1
ATOM 691 C CA . ALA A 1 85 ? -2.737 -0.171 -9.211 1.00 72.06 85 ALA A CA 1
ATOM 692 C C . ALA A 1 85 ? -3.444 -0.779 -10.428 1.00 72.06 85 ALA A C 1
ATOM 694 O O . ALA A 1 85 ? -2.797 -1.409 -11.257 1.00 72.06 85 ALA A O 1
ATOM 695 N N . LEU A 1 86 ? -4.760 -0.579 -10.565 1.00 69.50 86 LEU A N 1
ATOM 696 C CA . LEU A 1 86 ? -5.517 -1.094 -11.710 1.00 69.50 86 LEU A CA 1
ATOM 697 C C . LEU A 1 86 ? -5.024 -0.508 -13.033 1.00 69.50 86 LEU A C 1
ATOM 699 O O . LEU A 1 86 ? -4.842 -1.246 -13.992 1.00 69.50 86 LEU A O 1
ATOM 703 N N . ARG A 1 87 ? -4.755 0.799 -13.066 1.00 70.81 87 ARG A N 1
ATOM 704 C CA . ARG A 1 87 ? -4.332 1.483 -14.288 1.00 70.81 87 ARG A CA 1
ATOM 705 C C . ARG A 1 87 ? -2.987 0.987 -14.826 1.00 70.81 87 ARG A C 1
ATOM 707 O O . ARG A 1 87 ? -2.852 0.837 -16.031 1.00 70.81 87 ARG A O 1
ATOM 714 N N . GLU A 1 88 ? -1.999 0.781 -13.960 1.00 69.88 88 GLU A N 1
ATOM 715 C CA . GLU A 1 88 ? -0.627 0.490 -14.403 1.00 69.88 88 GLU A CA 1
ATOM 716 C C . GLU A 1 88 ? -0.313 -1.011 -14.454 1.00 69.88 88 GLU A C 1
ATOM 718 O O . GLU A 1 88 ? 0.580 -1.433 -15.181 1.00 69.88 88 GLU A O 1
ATOM 723 N N . PHE A 1 89 ? -1.034 -1.846 -13.699 1.00 73.50 89 PHE A N 1
ATOM 724 C CA . PHE A 1 89 ? -0.733 -3.282 -13.628 1.00 73.50 89 PHE A CA 1
ATOM 725 C C . PHE A 1 89 ? -1.509 -4.130 -14.631 1.00 73.50 89 PHE A C 1
ATOM 727 O O . PHE A 1 89 ? -1.196 -5.307 -14.789 1.00 73.50 89 PHE A O 1
ATOM 734 N N . GLU A 1 90 ? -2.489 -3.561 -15.336 1.00 68.19 90 GLU A N 1
ATOM 735 C CA . GLU A 1 90 ? -3.168 -4.251 -16.441 1.00 68.19 90 GLU A CA 1
ATOM 736 C C . GLU A 1 90 ? -2.218 -4.593 -17.601 1.00 68.19 90 GLU A C 1
ATOM 738 O O . GLU A 1 90 ? -2.469 -5.548 -18.335 1.00 68.19 90 GLU A O 1
ATOM 743 N N . GLU A 1 91 ? -1.101 -3.873 -17.740 1.00 73.31 91 GLU A N 1
ATOM 744 C CA . GLU A 1 91 ? -0.131 -4.088 -18.820 1.00 73.31 91 GLU A CA 1
ATOM 745 C C . GLU A 1 91 ? 0.906 -5.194 -18.521 1.00 73.31 91 GLU A C 1
ATOM 747 O O . GLU A 1 91 ? 1.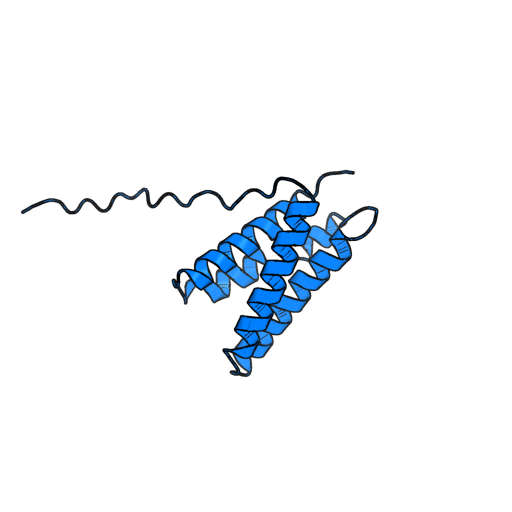544 -5.697 -19.448 1.00 73.31 91 GLU A O 1
ATOM 752 N N . ASP A 1 92 ? 1.053 -5.626 -17.259 1.00 76.44 92 ASP A N 1
ATOM 753 C CA . ASP A 1 92 ? 1.995 -6.680 -16.842 1.00 76.44 92 ASP A CA 1
ATOM 754 C C . ASP A 1 92 ? 1.264 -7.843 -16.137 1.00 76.44 92 ASP A C 1
ATOM 756 O O . ASP A 1 92 ? 1.024 -7.790 -14.927 1.00 76.44 92 ASP A O 1
ATOM 760 N N . PRO A 1 93 ? 0.964 -8.948 -16.851 1.00 77.31 93 PRO A N 1
ATOM 761 C CA . PRO A 1 93 ? 0.268 -10.104 -16.286 1.00 77.31 93 PRO A CA 1
ATOM 762 C C . PRO A 1 93 ? 1.195 -11.056 -15.508 1.00 77.31 93 PRO A C 1
ATOM 764 O O . PRO A 1 93 ? 0.839 -12.213 -15.267 1.00 77.31 93 PRO A O 1
ATOM 767 N N . SER A 1 94 ? 2.417 -10.646 -15.150 1.00 83.25 94 SER A N 1
ATOM 768 C CA . SER A 1 94 ? 3.337 -11.523 -14.428 1.00 83.25 94 SER A CA 1
ATOM 769 C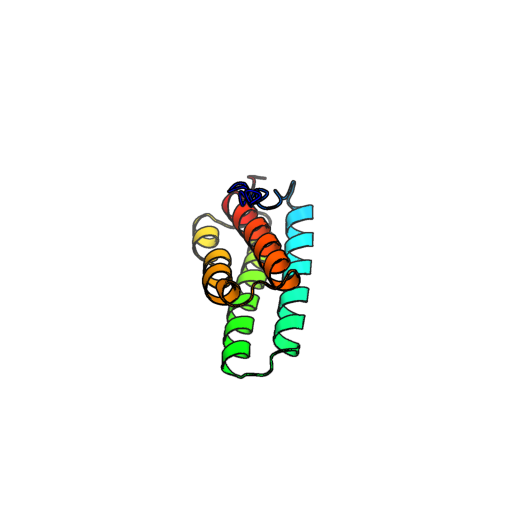 C . SER A 1 94 ? 2.779 -11.921 -13.049 1.00 83.25 94 SER A C 1
ATOM 771 O O . SER A 1 94 ? 2.173 -11.100 -12.356 1.00 83.25 94 SER A O 1
ATOM 773 N N . PRO A 1 95 ? 3.045 -13.153 -12.560 1.00 84.56 95 PRO A N 1
ATOM 774 C CA . PRO A 1 95 ? 2.552 -13.598 -11.251 1.00 84.56 95 PRO A CA 1
ATOM 775 C C . PRO A 1 95 ? 2.963 -12.685 -10.089 1.00 84.56 95 PRO A C 1
ATOM 777 O O . PRO A 1 95 ? 2.261 -12.565 -9.087 1.00 84.56 95 PRO A O 1
ATOM 780 N N . ARG A 1 96 ? 4.121 -12.025 -10.214 1.00 84.06 96 ARG A N 1
ATOM 781 C CA . ARG A 1 96 ? 4.606 -11.069 -9.217 1.00 84.06 96 ARG A CA 1
ATOM 782 C C . ARG A 1 96 ? 3.762 -9.794 -9.205 1.00 84.06 96 ARG A C 1
ATOM 784 O O . ARG A 1 96 ? 3.517 -9.267 -8.122 1.00 84.06 96 ARG A O 1
ATOM 791 N N . MET A 1 97 ? 3.354 -9.307 -10.376 1.00 85.38 97 MET A N 1
ATOM 792 C CA . MET A 1 97 ? 2.511 -8.122 -10.487 1.00 85.38 97 MET A CA 1
ATOM 793 C C . MET A 1 97 ? 1.083 -8.414 -10.031 1.00 85.38 97 MET A C 1
ATOM 795 O O . MET A 1 97 ? 0.529 -7.646 -9.248 1.00 85.38 97 MET A O 1
ATOM 799 N N . GLN A 1 98 ? 0.546 -9.582 -10.395 1.00 84.44 98 GLN A N 1
ATOM 800 C CA . GLN A 1 98 ? -0.749 -10.041 -9.896 1.00 84.44 98 GLN A CA 1
ATOM 801 C C . GLN A 1 98 ? -0.767 -10.106 -8.364 1.00 84.44 98 GLN A C 1
ATOM 803 O O . GLN A 1 98 ? -1.645 -9.528 -7.736 1.00 84.44 98 GLN A O 1
ATOM 808 N N . LYS A 1 99 ? 0.264 -10.696 -7.741 1.00 86.94 99 LYS A N 1
ATOM 809 C CA . LYS A 1 99 ? 0.370 -10.712 -6.276 1.00 86.94 99 LYS A CA 1
ATOM 810 C C . LYS A 1 99 ? 0.403 -9.300 -5.682 1.00 86.94 99 LYS A C 1
ATOM 812 O O . LYS A 1 99 ? -0.223 -9.063 -4.655 1.00 86.94 99 LYS A O 1
ATOM 817 N N . LEU A 1 100 ? 1.150 -8.371 -6.286 1.00 87.81 100 LEU A N 1
ATOM 818 C CA . LEU A 1 100 ? 1.190 -6.988 -5.807 1.00 87.81 100 LEU A CA 1
ATOM 819 C C . LEU A 1 100 ? -0.200 -6.337 -5.901 1.00 87.81 100 LEU A C 1
ATOM 821 O O . LEU A 1 100 ? -0.626 -5.699 -4.942 1.00 87.81 100 LEU A O 1
ATOM 825 N N . LYS A 1 101 ? -0.913 -6.539 -7.014 1.00 86.94 101 LYS A N 1
ATOM 826 C CA . LYS A 1 101 ? -2.296 -6.086 -7.201 1.00 86.94 101 LYS A CA 1
ATOM 827 C C . LYS A 1 101 ? -3.216 -6.646 -6.114 1.00 86.94 101 LYS A C 1
ATOM 829 O O . LYS A 1 101 ? -3.895 -5.861 -5.459 1.00 86.94 101 LYS A O 1
ATOM 834 N N . ASP A 1 102 ? -3.182 -7.952 -5.863 1.00 87.56 102 ASP A N 1
ATOM 835 C CA . ASP A 1 102 ? -4.005 -8.595 -4.829 1.00 87.56 102 ASP A CA 1
ATOM 836 C C . ASP A 1 102 ? -3.669 -8.059 -3.430 1.00 87.56 102 ASP A C 1
ATOM 838 O O . ASP A 1 102 ? -4.562 -7.770 -2.633 1.00 87.56 102 ASP A O 1
ATOM 842 N N . ASP A 1 103 ? -2.374 -7.870 -3.146 1.00 90.12 103 ASP A N 1
ATOM 843 C CA . ASP A 1 103 ? -1.898 -7.269 -1.903 1.00 90.12 103 ASP A CA 1
ATOM 844 C C . ASP A 1 103 ? -2.488 -5.861 -1.724 1.00 90.12 103 ASP A C 1
ATOM 846 O O . ASP A 1 103 ? -2.958 -5.538 -0.636 1.00 90.12 103 ASP A O 1
ATOM 850 N N . ILE A 1 104 ? -2.493 -5.038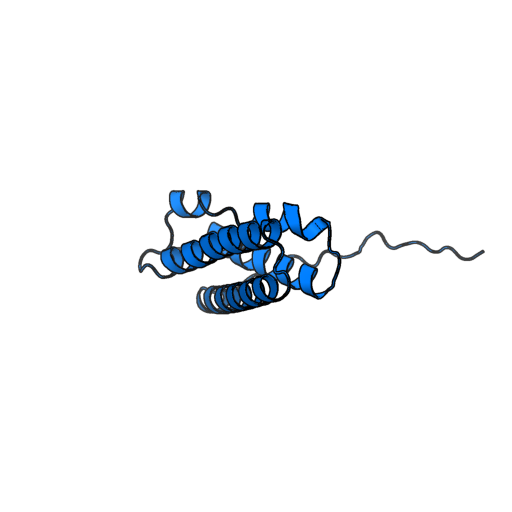 -2.779 1.00 90.56 104 ILE A N 1
ATOM 851 C CA . ILE A 1 104 ? -3.017 -3.664 -2.759 1.00 90.56 104 ILE A CA 1
ATOM 852 C C . ILE A 1 104 ? -4.530 -3.629 -2.585 1.00 90.56 104 ILE A C 1
ATOM 854 O O . ILE A 1 104 ? -5.021 -2.826 -1.793 1.00 90.56 104 ILE A O 1
ATOM 858 N N . VAL A 1 105 ? -5.266 -4.477 -3.302 1.00 88.56 105 VAL A N 1
ATOM 859 C CA . VAL A 1 105 ? -6.724 -4.560 -3.156 1.00 88.56 105 VAL A CA 1
ATOM 860 C C . VAL A 1 105 ? -7.070 -4.923 -1.714 1.00 88.56 105 VAL A C 1
ATOM 862 O O . VAL A 1 105 ? -7.870 -4.234 -1.089 1.00 88.56 105 VAL A O 1
ATOM 865 N N . ALA A 1 106 ? -6.379 -5.907 -1.134 1.00 90.19 106 ALA A N 1
ATOM 866 C CA . ALA A 1 106 ? -6.604 -6.323 0.245 1.00 90.19 106 ALA A CA 1
ATOM 867 C C . ALA A 1 106 ? -6.365 -5.200 1.275 1.00 90.19 106 ALA A C 1
ATOM 869 O O . ALA A 1 106 ? -7.156 -5.047 2.211 1.00 90.19 106 ALA A O 1
ATOM 870 N N . VAL A 1 107 ? -5.292 -4.400 1.139 1.00 93.19 107 VAL A N 1
ATOM 871 C CA . VAL A 1 107 ? -5.087 -3.248 2.044 1.00 93.19 107 VAL A CA 1
ATOM 872 C C . VAL A 1 107 ? -6.066 -2.104 1.781 1.00 93.19 107 VAL A C 1
ATOM 874 O O . VAL A 1 107 ? -6.525 -1.509 2.754 1.00 93.19 107 VAL A O 1
ATOM 877 N N . ASP A 1 108 ? -6.410 -1.800 0.526 1.00 92.12 108 ASP A N 1
ATOM 878 C CA . ASP A 1 108 ? -7.384 -0.749 0.191 1.00 92.12 108 ASP A CA 1
ATOM 879 C C . ASP A 1 108 ? -8.769 -1.074 0.758 1.00 92.12 108 ASP A C 1
ATOM 881 O O . ASP A 1 108 ? -9.357 -0.257 1.466 1.00 92.12 108 ASP A O 1
ATOM 885 N N . GLU A 1 109 ? -9.257 -2.294 0.529 1.00 90.50 109 GLU A N 1
ATOM 886 C CA . GLU A 1 109 ? -10.554 -2.749 1.029 1.00 90.50 109 GLU A CA 1
ATOM 887 C C . GLU A 1 109 ? -10.617 -2.682 2.553 1.00 90.50 109 GLU A C 1
ATOM 889 O O . GLU A 1 109 ? -11.540 -2.080 3.105 1.00 90.50 109 GLU A O 1
ATOM 894 N N . TYR A 1 110 ? -9.605 -3.221 3.243 1.00 92.38 110 TYR A N 1
ATOM 895 C CA . TYR A 1 110 ? -9.555 -3.171 4.703 1.00 92.38 110 TYR A CA 1
ATOM 896 C C . TYR A 1 110 ? -9.506 -1.729 5.230 1.00 92.38 110 TYR A C 1
ATOM 898 O O . TYR A 1 110 ? -10.145 -1.410 6.233 1.00 92.38 110 TYR A O 1
ATOM 906 N N . PHE A 1 111 ? -8.757 -0.843 4.566 1.00 93.12 111 PHE A N 1
ATOM 907 C CA . PHE A 1 111 ? -8.668 0.566 4.948 1.00 93.12 111 PHE A CA 1
ATOM 908 C C . PHE A 1 111 ? -10.017 1.286 4.815 1.00 93.12 111 PHE A C 1
ATOM 910 O O . PHE A 1 111 ? -10.383 2.071 5.691 1.00 93.12 111 PHE A O 1
ATOM 917 N N . ARG A 1 112 ? -10.793 0.982 3.766 1.00 91.06 112 ARG A N 1
ATOM 918 C CA . ARG A 1 112 ? -12.133 1.555 3.556 1.00 91.06 112 ARG A CA 1
ATOM 919 C C . ARG A 1 112 ? -13.130 1.113 4.622 1.00 91.06 112 ARG A C 1
ATOM 921 O O . ARG A 1 112 ? -13.881 1.938 5.133 1.00 91.06 112 ARG A O 1
ATOM 928 N N . VAL A 1 113 ? -13.105 -0.158 5.013 1.00 90.56 113 VAL A N 1
ATOM 929 C CA . VAL A 1 113 ? -14.018 -0.703 6.036 1.00 90.56 113 VAL A CA 1
ATOM 930 C C . VAL A 1 113 ? -13.425 -0.678 7.444 1.00 90.56 113 VAL A C 1
ATOM 932 O O . VAL A 1 113 ? -13.827 -1.483 8.282 1.00 90.56 113 VAL A O 1
ATOM 935 N N . TRP A 1 114 ? -12.453 0.213 7.693 1.00 90.44 114 TRP A N 1
ATOM 936 C CA . TRP A 1 114 ? -11.669 0.244 8.929 1.00 90.44 114 TRP A CA 1
ATOM 937 C C . TRP A 1 114 ? -12.545 -0.015 10.161 1.00 90.44 114 TRP A C 1
ATOM 939 O O . TRP A 1 114 ? -13.466 0.770 10.405 1.00 90.44 114 TRP A O 1
ATOM 949 N N . PRO A 1 115 ? -12.289 -1.094 10.925 1.00 83.62 115 PRO A N 1
ATOM 950 C CA . PRO A 1 115 ? -13.171 -1.461 12.016 1.00 83.62 115 PRO A CA 1
ATOM 951 C C . PRO A 1 115 ? -13.123 -0.376 13.085 1.00 83.62 115 PRO A C 1
ATOM 953 O O . PRO A 1 115 ? -12.029 0.030 13.504 1.00 83.62 115 PRO A O 1
ATOM 956 N N . GLU A 1 116 ? -14.297 0.070 13.526 1.00 68.81 116 GLU A N 1
ATOM 957 C CA . GLU A 1 116 ? -14.432 0.903 14.720 1.00 68.81 116 GLU A CA 1
ATOM 958 C C . GLU A 1 116 ? -13.754 0.182 15.900 1.00 68.81 116 GLU A C 1
ATOM 960 O O . GLU A 1 116 ? -13.773 -1.051 15.981 1.00 68.81 116 GLU A O 1
ATOM 965 N N . GLY A 1 117 ? -13.014 0.949 16.708 1.00 56.88 117 GLY A N 1
ATOM 966 C CA . GLY A 1 117 ? -12.200 0.429 17.814 1.00 56.88 117 GLY A CA 1
ATOM 967 C C . GLY A 1 117 ? -13.026 -0.174 18.939 1.00 56.88 117 GLY A C 1
ATOM 968 O O . GLY A 1 117 ? -14.140 0.333 19.185 1.00 56.88 117 GLY A O 1
#

Radius of gyration: 16.35 Å; chains: 1; bounding box: 30×45×51 Å